Protein AF-A0A5R8QD10-F1 (afdb_monomer_lite)

pLDDT: mean 76.09, std 18.4, range [35.25, 94.44]

Structure (mmCIF, N/CA/C/O backbone):
data_AF-A0A5R8QD10-F1
#
_entry.id   AF-A0A5R8QD10-F1
#
loop_
_atom_site.group_PDB
_atom_site.id
_atom_site.type_symbol
_atom_site.label_atom_id
_atom_site.label_alt_id
_atom_site.label_comp_id
_atom_site.label_asym_id
_atom_site.label_entity_id
_atom_site.label_seq_id
_atom_site.pdbx_PDB_ins_code
_atom_site.Cartn_x
_atom_site.Cartn_y
_atom_site.Cartn_z
_atom_site.occupancy
_atom_site.B_iso_or_equiv
_atom_site.auth_seq_id
_atom_site.auth_comp_id
_atom_site.auth_asym_id
_atom_site.auth_atom_id
_atom_site.pdbx_PDB_model_num
ATOM 1 N N . MET A 1 1 ? 37.381 7.786 -35.714 1.00 55.94 1 MET A N 1
ATOM 2 C CA . MET A 1 1 ? 36.447 6.854 -35.044 1.00 55.94 1 MET A CA 1
ATOM 3 C C . MET A 1 1 ? 35.184 6.797 -35.889 1.00 55.94 1 MET A C 1
ATOM 5 O O . MET A 1 1 ? 34.637 7.857 -36.166 1.00 55.94 1 MET A O 1
ATOM 9 N N . THR A 1 2 ? 34.786 5.635 -36.410 1.00 69.06 2 THR A N 1
ATOM 10 C CA . THR A 1 2 ? 33.606 5.552 -37.290 1.00 69.06 2 THR A CA 1
ATOM 11 C C . THR A 1 2 ? 32.330 5.391 -36.457 1.00 69.06 2 THR A C 1
ATOM 13 O O . THR A 1 2 ? 32.376 4.736 -35.413 1.00 69.06 2 THR A O 1
ATOM 16 N N . PRO A 1 3 ? 31.180 5.927 -36.902 1.00 77.50 3 PRO A N 1
ATOM 17 C CA . PRO A 1 3 ? 29.898 5.752 -36.209 1.00 77.50 3 PRO A CA 1
ATOM 18 C C . PRO A 1 3 ? 29.560 4.278 -35.925 1.00 77.50 3 PRO A C 1
ATOM 20 O O . PRO A 1 3 ? 29.016 3.943 -34.881 1.00 77.50 3 PRO A O 1
ATOM 23 N N . ALA A 1 4 ? 29.976 3.372 -36.816 1.00 80.31 4 ALA A N 1
ATOM 24 C CA . ALA A 1 4 ? 29.790 1.930 -36.673 1.00 80.31 4 ALA A CA 1
ATOM 25 C C . ALA A 1 4 ? 30.630 1.281 -35.553 1.00 80.31 4 ALA A C 1
ATOM 27 O O . ALA A 1 4 ? 30.298 0.183 -35.106 1.00 80.31 4 ALA A O 1
ATOM 28 N N . ALA A 1 5 ? 31.736 1.898 -35.126 1.00 81.69 5 ALA A N 1
ATOM 29 C CA . ALA A 1 5 ? 32.486 1.445 -33.953 1.00 81.69 5 ALA A CA 1
ATOM 30 C C . ALA A 1 5 ? 31.768 1.876 -32.664 1.00 81.69 5 ALA A C 1
ATOM 32 O O . ALA A 1 5 ? 31.477 1.036 -31.825 1.00 81.69 5 ALA A O 1
ATOM 33 N N . ALA A 1 6 ? 31.340 3.141 -32.589 1.00 83.31 6 ALA A N 1
ATOM 34 C CA . ALA A 1 6 ? 30.608 3.672 -31.436 1.00 83.31 6 ALA A CA 1
ATOM 35 C C . ALA A 1 6 ? 29.274 2.943 -31.176 1.00 83.31 6 ALA A C 1
ATOM 37 O O . ALA A 1 6 ? 28.938 2.661 -30.031 1.00 83.31 6 ALA A O 1
ATOM 38 N N . ILE A 1 7 ? 28.536 2.578 -32.234 1.00 89.00 7 ILE A N 1
ATOM 39 C CA . ILE A 1 7 ? 27.292 1.797 -32.107 1.00 89.00 7 ILE A CA 1
ATOM 40 C C . ILE A 1 7 ? 27.567 0.384 -31.571 1.00 89.00 7 ILE A C 1
ATOM 42 O O . ILE A 1 7 ? 26.787 -0.129 -30.773 1.00 89.00 7 ILE A O 1
ATOM 46 N N . ARG A 1 8 ? 28.668 -0.254 -31.988 1.00 89.00 8 ARG A N 1
ATOM 47 C CA . ARG A 1 8 ? 29.041 -1.592 -31.500 1.00 89.00 8 AR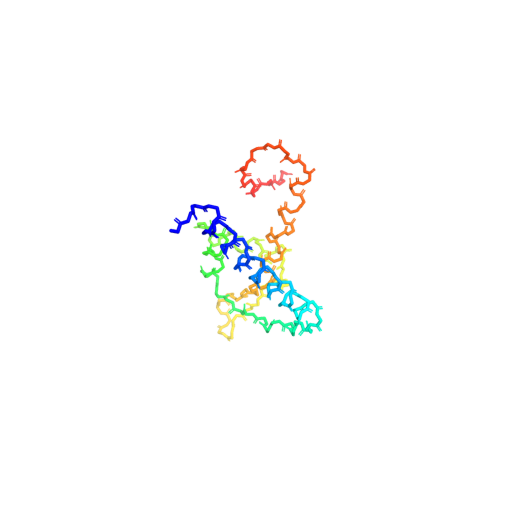G A CA 1
ATOM 48 C C . ARG A 1 8 ? 29.460 -1.567 -30.036 1.00 89.00 8 ARG A C 1
ATOM 50 O O . ARG A 1 8 ? 29.052 -2.453 -29.291 1.00 89.00 8 ARG A O 1
ATOM 57 N N . ASP A 1 9 ? 30.209 -0.548 -29.633 1.00 90.56 9 ASP A N 1
ATOM 58 C CA . ASP A 1 9 ? 30.634 -0.382 -28.244 1.00 90.56 9 ASP A CA 1
ATOM 59 C C . ASP A 1 9 ? 29.430 -0.120 -27.325 1.00 90.56 9 ASP A C 1
ATOM 61 O O . ASP A 1 9 ? 29.318 -0.738 -26.264 1.00 90.56 9 ASP A O 1
ATOM 65 N N . GLU A 1 10 ? 28.468 0.704 -27.757 1.00 89.81 10 GLU A N 1
ATOM 66 C CA . GLU A 1 10 ? 27.240 0.935 -26.985 1.00 89.81 10 GLU A CA 1
ATOM 67 C C . GLU A 1 10 ? 26.341 -0.310 -26.946 1.00 89.81 10 GLU A C 1
ATOM 69 O O . GLU A 1 10 ? 25.799 -0.647 -25.896 1.00 89.81 10 GLU A O 1
ATOM 74 N N . ALA A 1 11 ? 26.234 -1.063 -28.045 1.00 90.69 11 ALA A N 1
ATOM 75 C CA . ALA A 1 11 ? 25.501 -2.329 -28.052 1.00 90.69 11 ALA A CA 1
ATOM 76 C C . ALA A 1 11 ? 26.120 -3.362 -27.092 1.00 90.69 11 ALA A C 1
ATOM 78 O O . ALA A 1 11 ? 25.392 -4.063 -26.386 1.00 90.69 11 ALA A O 1
ATOM 79 N N . ALA A 1 12 ? 27.453 -3.437 -27.021 1.00 90.88 12 ALA A N 1
ATOM 80 C CA . ALA A 1 12 ? 28.156 -4.297 -26.070 1.00 90.88 12 ALA A CA 1
ATOM 81 C C . ALA A 1 12 ? 27.922 -3.848 -24.617 1.00 90.88 12 ALA A C 1
ATOM 83 O O . ALA A 1 12 ? 27.669 -4.679 -23.741 1.00 90.88 12 ALA A O 1
ATOM 84 N N . ARG A 1 13 ? 27.940 -2.533 -24.367 1.00 92.38 13 ARG A N 1
ATOM 85 C CA . ARG A 1 13 ? 27.650 -1.946 -23.053 1.00 92.38 13 ARG A CA 1
ATOM 86 C C . ARG A 1 13 ? 26.225 -2.255 -22.588 1.00 92.38 13 ARG A C 1
ATOM 88 O O . ARG A 1 13 ? 26.047 -2.682 -21.449 1.00 92.38 13 ARG A O 1
ATOM 95 N N . LEU A 1 14 ? 25.230 -2.074 -23.458 1.00 92.38 14 LEU A N 1
ATOM 96 C CA . LEU A 1 14 ? 23.825 -2.357 -23.152 1.00 92.38 14 LEU A CA 1
ATOM 97 C C . LEU A 1 14 ? 23.591 -3.845 -22.881 1.00 92.38 14 LEU A C 1
ATOM 99 O O . LEU A 1 14 ? 22.856 -4.188 -21.959 1.00 92.38 14 LEU A O 1
ATOM 103 N N . ARG A 1 15 ? 24.264 -4.733 -23.620 1.00 93.06 15 ARG A N 1
ATOM 104 C CA . ARG A 1 15 ? 24.170 -6.182 -23.397 1.00 93.06 15 ARG A CA 1
ATOM 105 C C . AR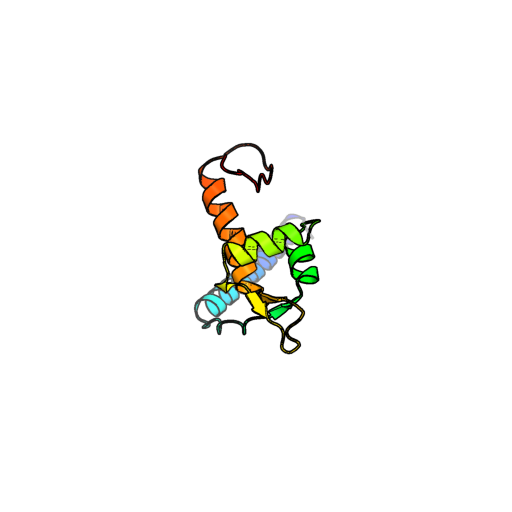G A 1 15 ? 24.710 -6.592 -22.027 1.00 93.06 15 ARG A C 1
ATOM 107 O O . ARG A 1 15 ? 24.038 -7.317 -21.308 1.00 93.06 15 ARG A O 1
ATOM 114 N N . LEU A 1 16 ? 25.844 -6.025 -21.611 1.00 91.88 16 LEU A N 1
ATOM 115 C CA . LEU A 1 16 ? 26.384 -6.240 -20.264 1.00 91.88 16 LEU A CA 1
ATOM 116 C C . LEU A 1 16 ? 25.442 -5.723 -19.160 1.00 91.88 16 LEU A C 1
ATOM 118 O O . LEU A 1 16 ? 25.412 -6.273 -18.060 1.00 91.88 16 LEU A O 1
ATOM 122 N N . GLN A 1 17 ? 24.696 -4.645 -19.417 1.00 90.81 17 GLN A N 1
ATOM 123 C CA . GLN A 1 17 ? 23.691 -4.148 -18.474 1.00 90.81 17 GLN A CA 1
ATOM 124 C C . GLN A 1 17 ? 22.467 -5.064 -18.401 1.00 90.81 17 GLN A C 1
ATOM 126 O O . GLN A 1 17 ? 21.972 -5.283 -17.299 1.00 90.81 17 GLN A O 1
ATOM 131 N N . ALA A 1 18 ? 22.017 -5.611 -19.533 1.00 89.62 18 ALA A N 1
ATOM 132 C CA . ALA A 1 18 ? 20.927 -6.582 -19.575 1.00 89.62 18 ALA A CA 1
ATOM 133 C C . ALA A 1 18 ? 21.282 -7.850 -18.781 1.00 89.62 18 ALA A C 1
ATOM 135 O O . ALA A 1 18 ? 20.559 -8.189 -17.851 1.00 89.62 18 ALA A O 1
ATOM 136 N N . ASP A 1 19 ? 22.457 -8.442 -19.023 1.00 89.12 19 ASP A N 1
ATOM 137 C CA . ASP A 1 19 ? 22.909 -9.645 -18.304 1.00 89.12 19 ASP A CA 1
ATOM 138 C C . ASP A 1 19 ? 22.986 -9.416 -16.778 1.00 89.12 19 ASP A C 1
ATOM 140 O O . ASP A 1 19 ? 22.696 -10.304 -15.977 1.00 89.12 19 ASP A O 1
ATOM 144 N N . ARG A 1 20 ? 23.358 -8.200 -16.345 1.00 85.19 20 ARG A N 1
ATOM 145 C CA . ARG A 1 20 ? 23.360 -7.825 -14.918 1.00 85.19 20 ARG A CA 1
ATOM 146 C C . ARG A 1 20 ? 21.957 -7.710 -14.330 1.00 85.19 20 ARG A C 1
ATOM 148 O O . ARG A 1 20 ? 21.791 -8.001 -13.150 1.00 85.19 20 ARG A O 1
ATOM 155 N N . LEU A 1 21 ? 20.988 -7.229 -15.105 1.00 80.56 21 LEU A N 1
ATOM 156 C CA . LEU A 1 21 ? 19.599 -7.126 -14.661 1.00 80.56 21 LEU A CA 1
ATOM 157 C C . LEU A 1 21 ? 18.955 -8.508 -14.563 1.00 80.56 21 LEU A C 1
ATOM 159 O O . LEU A 1 21 ? 18.294 -8.769 -13.562 1.00 80.56 21 LEU A O 1
ATOM 163 N N . ASP A 1 22 ? 19.221 -9.396 -15.520 1.00 81.75 22 ASP A N 1
ATOM 164 C CA . ASP A 1 22 ? 18.734 -10.779 -15.487 1.00 81.75 22 ASP A CA 1
ATOM 165 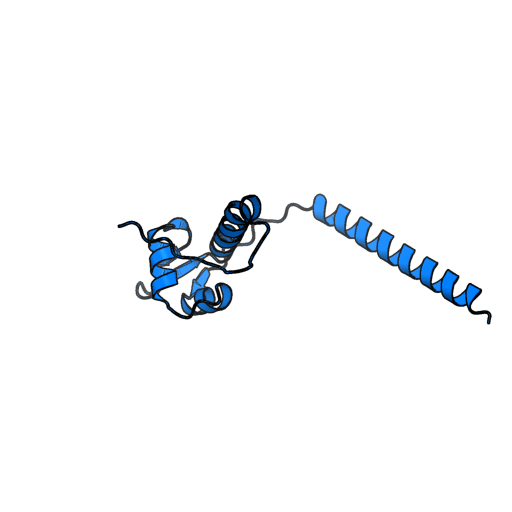C C . ASP A 1 22 ? 19.305 -11.533 -14.277 1.00 81.75 22 ASP A C 1
ATOM 167 O O . ASP A 1 22 ? 18.558 -12.119 -13.500 1.00 81.75 22 ASP A O 1
ATOM 171 N N . ALA A 1 23 ? 20.610 -11.402 -14.010 1.00 80.81 23 ALA A N 1
ATOM 172 C CA . ALA A 1 23 ? 21.224 -11.998 -12.821 1.00 80.81 23 ALA A CA 1
ATOM 173 C C . ALA A 1 23 ? 20.653 -11.449 -11.495 1.00 80.81 23 ALA A C 1
ATOM 175 O O . ALA A 1 23 ? 20.596 -12.166 -10.495 1.00 80.81 23 ALA A O 1
ATOM 176 N N . LEU A 1 24 ? 20.241 -10.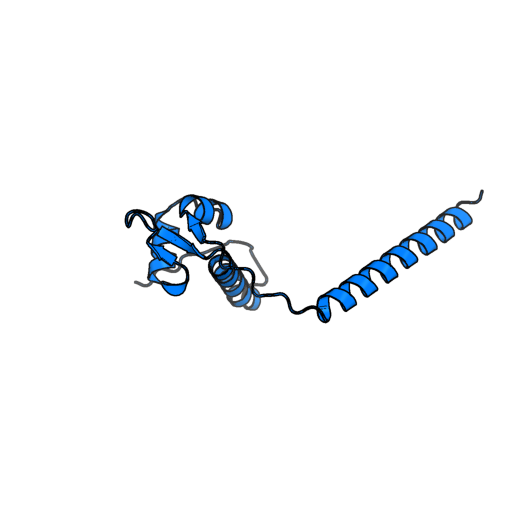175 -11.461 1.00 77.12 24 LEU A N 1
ATOM 177 C CA . LEU A 1 24 ? 19.559 -9.591 -10.301 1.00 77.12 24 LEU A CA 1
ATOM 178 C C . LEU A 1 24 ? 18.121 -10.099 -10.167 1.00 77.12 24 LEU A C 1
ATOM 180 O O . LEU A 1 24 ? 17.669 -10.307 -9.044 1.00 77.12 24 LEU A O 1
ATOM 184 N N . ALA A 1 25 ? 17.415 -10.294 -11.281 1.00 76.12 25 ALA A N 1
ATOM 185 C CA . ALA A 1 25 ? 16.076 -10.868 -11.287 1.00 76.12 25 ALA A CA 1
ATOM 186 C C . ALA A 1 25 ? 16.100 -12.311 -10.763 1.00 76.12 25 ALA A C 1
ATOM 188 O O . ALA A 1 25 ? 15.365 -12.610 -9.826 1.00 76.12 25 ALA A O 1
ATOM 189 N N . ASP A 1 26 ? 17.026 -13.145 -11.245 1.00 77.50 26 ASP A N 1
ATOM 190 C CA . ASP A 1 26 ? 17.223 -14.518 -10.755 1.00 77.50 26 ASP A CA 1
ATOM 191 C C . ASP A 1 26 ? 17.567 -14.553 -9.254 1.00 77.50 26 ASP A C 1
ATOM 193 O O . ASP A 1 26 ? 17.075 -15.395 -8.499 1.00 77.50 26 ASP A O 1
ATOM 197 N N . ALA A 1 27 ? 18.392 -13.608 -8.786 1.00 71.75 27 ALA A N 1
ATOM 198 C CA . ALA A 1 27 ? 18.734 -13.487 -7.368 1.00 71.75 27 ALA A CA 1
ATOM 199 C C . ALA A 1 27 ? 17.535 -13.074 -6.493 1.00 71.75 27 ALA A C 1
ATOM 201 O O . ALA A 1 27 ? 17.487 -13.427 -5.312 1.00 71.75 27 ALA A O 1
ATOM 202 N N . LEU A 1 28 ? 16.580 -12.328 -7.053 1.00 67.75 28 LEU A N 1
ATOM 203 C CA . LEU A 1 28 ? 15.352 -11.920 -6.370 1.00 67.75 28 LEU A CA 1
ATOM 204 C C . LEU A 1 28 ? 14.275 -13.010 -6.414 1.00 67.75 28 LEU A C 1
ATOM 206 O O . LEU A 1 28 ? 13.576 -13.177 -5.417 1.00 67.75 28 LEU A O 1
ATOM 210 N N . ASP A 1 29 ? 14.187 -13.783 -7.499 1.00 65.88 29 ASP A N 1
ATOM 211 C CA . ASP A 1 29 ? 13.235 -14.896 -7.645 1.00 65.88 29 ASP A CA 1
ATOM 212 C C . ASP A 1 29 ? 13.497 -16.030 -6.634 1.00 65.88 29 ASP A C 1
ATOM 214 O O . ASP A 1 29 ? 12.576 -16.734 -6.218 1.00 65.88 29 ASP A O 1
ATOM 218 N N . GLY A 1 30 ? 14.745 -16.185 -6.176 1.00 54.31 30 GLY A N 1
ATOM 219 C CA . GLY A 1 30 ? 15.120 -17.153 -5.139 1.00 54.31 30 GLY A CA 1
ATOM 220 C C . GLY A 1 30 ? 15.070 -16.627 -3.699 1.00 54.31 30 GLY A C 1
ATOM 221 O O . GLY A 1 30 ? 15.178 -17.417 -2.755 1.00 54.31 30 GLY A O 1
ATOM 222 N N . ALA A 1 31 ? 14.939 -15.314 -3.494 1.00 56.03 31 ALA A N 1
ATOM 223 C CA . ALA A 1 31 ? 14.955 -14.732 -2.159 1.00 56.03 31 ALA A CA 1
ATOM 224 C C . ALA A 1 31 ? 13.554 -14.823 -1.532 1.00 56.03 31 ALA A C 1
ATOM 226 O O . ALA A 1 31 ? 12.603 -14.271 -2.088 1.00 56.03 31 ALA A O 1
ATOM 227 N N . PRO A 1 32 ? 13.384 -15.455 -0.352 1.00 52.47 32 PRO A N 1
ATOM 228 C CA . PRO A 1 32 ? 12.130 -15.342 0.370 1.00 52.47 32 PRO A CA 1
ATOM 229 C C . PRO A 1 32 ? 11.944 -13.869 0.731 1.00 52.47 32 PRO A C 1
ATOM 231 O O . PRO A 1 32 ? 12.631 -13.337 1.607 1.00 52.47 32 PRO A O 1
ATOM 234 N N . ILE A 1 33 ? 11.025 -13.196 0.040 1.00 54.53 33 ILE A N 1
ATOM 235 C CA . ILE A 1 33 ? 10.565 -11.871 0.433 1.00 54.53 33 ILE A CA 1
ATOM 236 C C . ILE A 1 33 ? 9.888 -12.086 1.781 1.00 54.53 33 ILE A C 1
ATOM 238 O O . ILE A 1 33 ? 8.753 -12.563 1.850 1.00 54.53 33 ILE A O 1
ATOM 242 N N . ALA A 1 34 ? 10.617 -11.811 2.865 1.00 54.53 34 ALA A N 1
ATOM 243 C CA . ALA A 1 34 ? 10.042 -11.822 4.197 1.00 54.53 34 ALA A CA 1
ATOM 244 C C . ALA A 1 34 ? 8.765 -10.974 4.136 1.00 54.53 34 ALA A C 1
ATOM 246 O O . ALA A 1 34 ? 8.818 -9.874 3.570 1.00 54.53 34 ALA A O 1
ATOM 247 N N . PRO A 1 35 ? 7.619 -11.473 4.637 1.00 56.47 35 PRO A N 1
ATOM 248 C CA . PRO A 1 35 ? 6.390 -10.703 4.604 1.00 56.47 35 PRO A CA 1
ATOM 249 C C . PRO A 1 35 ? 6.684 -9.378 5.296 1.00 56.47 35 PRO A C 1
ATOM 251 O O . PRO A 1 35 ? 7.016 -9.356 6.481 1.00 56.47 35 PRO A O 1
ATOM 254 N N . ALA A 1 36 ? 6.661 -8.291 4.521 1.00 60.69 36 ALA A N 1
ATOM 255 C CA . ALA A 1 36 ? 6.959 -6.971 5.041 1.00 60.69 36 ALA A CA 1
ATOM 256 C C . ALA A 1 36 ? 6.035 -6.734 6.237 1.00 60.69 36 ALA A C 1
ATOM 258 O O . ALA A 1 36 ? 4.823 -6.941 6.123 1.00 60.69 36 ALA A O 1
ATOM 259 N N . GLU A 1 37 ? 6.605 -6.358 7.385 1.00 65.69 37 GLU A N 1
ATOM 260 C CA . GLU A 1 37 ? 5.805 -6.102 8.578 1.00 65.69 37 GLU A CA 1
ATOM 261 C C . GLU A 1 37 ? 4.653 -5.147 8.226 1.00 65.69 37 GLU A C 1
ATOM 263 O O . GLU A 1 37 ? 4.866 -4.166 7.493 1.00 65.69 37 GLU A O 1
ATOM 268 N N . PRO A 1 38 ? 3.423 -5.424 8.705 1.00 71.25 38 PRO A N 1
ATOM 269 C CA . PRO A 1 38 ? 2.260 -4.641 8.330 1.00 71.25 38 PRO A CA 1
ATOM 270 C C . PRO A 1 38 ? 2.499 -3.183 8.711 1.00 71.25 38 PRO A C 1
ATOM 272 O O . PRO A 1 38 ? 2.579 -2.810 9.884 1.00 71.25 38 PRO A O 1
ATOM 275 N N . THR A 1 39 ? 2.643 -2.345 7.687 1.00 88.38 39 THR A N 1
ATOM 276 C CA . THR A 1 39 ? 2.878 -0.918 7.869 1.00 88.38 39 THR A CA 1
ATOM 277 C C . THR A 1 39 ? 1.533 -0.250 8.116 1.00 88.38 39 THR A C 1
ATOM 279 O O . THR A 1 39 ? 0.769 0.012 7.185 1.00 88.38 39 THR A O 1
ATOM 282 N N . TRP A 1 40 ? 1.243 0.009 9.388 1.00 92.50 40 TRP A N 1
ATOM 283 C CA . TRP A 1 40 ? 0.014 0.654 9.835 1.00 92.50 40 TRP A CA 1
ATOM 284 C C . TRP A 1 40 ? 0.081 2.166 9.620 1.00 92.50 40 TRP A C 1
ATOM 286 O O . TRP A 1 40 ? 0.864 2.864 10.265 1.00 92.50 40 TRP A O 1
ATOM 296 N N . ILE A 1 41 ? -0.761 2.685 8.732 1.00 92.38 41 ILE A N 1
ATOM 297 C CA . ILE A 1 41 ? -0.810 4.106 8.372 1.00 92.38 41 ILE A CA 1
ATOM 298 C C . ILE A 1 41 ? -2.101 4.770 8.876 1.00 92.38 41 ILE A C 1
ATOM 300 O O . ILE A 1 41 ? -3.132 4.109 8.974 1.00 92.38 41 ILE A O 1
ATOM 304 N N . PRO A 1 42 ? -2.093 6.074 9.197 1.00 92.69 42 PRO A N 1
ATOM 305 C CA . PRO A 1 42 ? -3.311 6.791 9.569 1.00 92.69 42 PRO A CA 1
ATOM 306 C C . PRO A 1 42 ? -4.248 6.987 8.368 1.00 92.69 42 PRO A C 1
ATOM 308 O O . PRO A 1 42 ? -3.801 7.010 7.216 1.00 92.69 42 PRO A O 1
ATOM 311 N N . THR A 1 43 ? -5.533 7.225 8.643 1.00 91.12 43 THR A N 1
ATOM 312 C CA . THR A 1 43 ? -6.590 7.463 7.640 1.00 91.12 43 THR A CA 1
ATOM 313 C C . THR A 1 43 ? -6.197 8.506 6.594 1.00 91.12 43 THR A C 1
ATOM 315 O O . THR A 1 43 ? -6.295 8.239 5.399 1.00 91.12 43 THR A O 1
ATOM 318 N N . GLY A 1 44 ? -5.635 9.644 7.018 1.00 90.31 44 GLY A N 1
ATOM 319 C CA . GLY A 1 44 ? -5.190 10.699 6.100 1.00 90.31 44 GLY A CA 1
ATOM 320 C C . GLY A 1 44 ? -4.099 10.257 5.119 1.00 90.31 44 GLY A C 1
ATOM 321 O O . GLY A 1 44 ? -4.090 10.665 3.958 1.00 90.31 44 GLY A O 1
ATOM 322 N N . ARG A 1 45 ? -3.198 9.356 5.532 1.00 91.06 45 ARG A N 1
ATOM 323 C CA . ARG A 1 45 ? -2.185 8.804 4.622 1.00 91.06 45 ARG A CA 1
ATOM 324 C C . ARG A 1 45 ? -2.800 7.799 3.649 1.00 91.06 45 ARG A C 1
ATOM 326 O O . ARG A 1 45 ? -2.402 7.775 2.488 1.00 91.06 45 ARG A O 1
ATOM 333 N N . ALA A 1 46 ? -3.783 7.015 4.091 1.00 90.56 46 ALA A N 1
ATOM 334 C CA . ALA A 1 46 ? -4.534 6.126 3.208 1.00 90.56 46 ALA A CA 1
ATOM 335 C C . ALA A 1 46 ? -5.314 6.910 2.139 1.00 90.56 46 ALA A C 1
ATOM 337 O O . ALA A 1 46 ? -5.295 6.516 0.976 1.00 90.56 46 ALA A O 1
ATOM 338 N N . GLN A 1 47 ? -5.904 8.061 2.487 1.00 91.12 47 GLN A N 1
ATOM 339 C CA . GLN A 1 47 ? -6.558 8.943 1.512 1.00 91.12 47 GLN A CA 1
ATOM 340 C C . GLN A 1 47 ? -5.604 9.416 0.417 1.00 91.12 47 GLN A C 1
ATOM 342 O O . GLN A 1 47 ? -5.953 9.379 -0.759 1.00 91.12 47 GLN A O 1
ATOM 347 N N . GLN A 1 48 ? -4.387 9.818 0.792 1.00 88.44 48 GLN A N 1
ATOM 348 C CA . GLN A 1 48 ? -3.366 10.244 -0.167 1.00 88.44 48 GLN A CA 1
ATOM 349 C C . GLN A 1 48 ? -2.945 9.107 -1.105 1.00 88.44 48 GLN A C 1
ATOM 351 O O . GLN A 1 48 ? -2.787 9.333 -2.302 1.00 88.44 48 GLN A O 1
ATOM 356 N N . ILE A 1 49 ? -2.778 7.889 -0.576 1.00 86.75 49 ILE A N 1
ATOM 357 C CA . ILE A 1 49 ? -2.420 6.705 -1.377 1.00 86.75 49 ILE A CA 1
ATOM 358 C C . ILE A 1 49 ? -3.535 6.372 -2.368 1.00 86.75 49 ILE A C 1
ATOM 360 O O . ILE A 1 49 ? -3.266 6.147 -3.545 1.00 86.75 49 ILE A O 1
ATOM 364 N N . LEU A 1 50 ? -4.783 6.397 -1.902 1.00 84.12 50 LEU A N 1
ATOM 365 C CA . LEU A 1 50 ? -5.960 6.118 -2.720 1.00 84.12 50 LEU A CA 1
ATOM 366 C C . LEU A 1 50 ? -6.369 7.290 -3.622 1.00 84.12 50 LEU A C 1
ATOM 368 O O . LEU A 1 50 ? -7.248 7.125 -4.461 1.00 84.12 50 LEU A O 1
ATOM 372 N N . ARG A 1 51 ? -5.750 8.466 -3.453 1.00 86.19 51 ARG A N 1
ATOM 373 C CA . ARG A 1 51 ? -6.128 9.728 -4.109 1.00 86.19 51 ARG A CA 1
ATOM 374 C C . ARG A 1 51 ? -7.625 10.041 -3.972 1.00 86.19 51 ARG A C 1
ATOM 376 O O . ARG A 1 51 ? -8.256 10.510 -4.915 1.00 86.19 51 ARG A O 1
ATOM 383 N N . VAL A 1 52 ? -8.194 9.783 -2.793 1.00 85.44 52 VAL A N 1
ATOM 384 C CA . VAL A 1 52 ? -9.603 10.077 -2.490 1.00 85.44 52 VAL A CA 1
ATOM 385 C C . VAL A 1 52 ? -9.728 11.343 -1.653 1.00 85.44 52 VAL A C 1
ATOM 387 O O . VAL A 1 52 ? -8.996 11.546 -0.688 1.00 85.44 52 VAL A O 1
ATOM 390 N N . ASN A 1 53 ? -10.714 12.172 -1.990 1.00 83.00 53 ASN A N 1
ATOM 391 C CA . ASN A 1 53 ? -10.912 13.479 -1.354 1.00 83.00 53 ASN A CA 1
ATOM 392 C C . ASN A 1 53 ? -11.768 13.420 -0.077 1.00 83.00 53 ASN A C 1
ATOM 394 O O . ASN A 1 53 ? -11.964 14.437 0.579 1.00 83.00 53 ASN A O 1
ATOM 398 N N . SER A 1 54 ? -12.305 12.248 0.279 1.00 85.12 54 SER A N 1
ATOM 399 C CA . SER A 1 54 ? -13.239 12.086 1.397 1.00 85.12 54 SER A CA 1
ATOM 400 C C . SER A 1 54 ? -12.816 10.953 2.323 1.00 85.12 54 SER A C 1
ATOM 402 O O . SER A 1 54 ? -12.546 9.838 1.873 1.00 85.12 54 SER A O 1
ATOM 404 N N . GLU A 1 55 ? -12.787 11.225 3.630 1.00 85.06 55 GLU A N 1
ATOM 405 C CA . GLU A 1 55 ? -12.541 10.197 4.649 1.00 85.06 55 GLU A CA 1
ATOM 406 C C . GLU A 1 55 ? -13.676 9.168 4.679 1.00 85.06 55 GLU A C 1
ATOM 408 O O . GLU A 1 55 ? -13.437 7.992 4.942 1.00 85.06 55 GLU A O 1
ATOM 413 N N . SER A 1 56 ? -14.900 9.569 4.322 1.00 87.44 56 SER A N 1
ATOM 414 C CA . SER A 1 56 ? -16.066 8.683 4.232 1.00 87.44 56 SER A CA 1
ATOM 415 C C . SER A 1 56 ? -15.873 7.545 3.229 1.00 87.44 56 SER A C 1
ATOM 417 O O . SER A 1 56 ? -16.499 6.495 3.360 1.00 87.44 56 SER A O 1
ATOM 419 N N . THR A 1 57 ? -15.012 7.716 2.224 1.00 87.62 57 THR A N 1
ATOM 420 C CA . THR A 1 57 ? -14.636 6.619 1.320 1.00 87.62 57 THR A CA 1
ATOM 421 C C . THR A 1 57 ? -13.766 5.591 2.036 1.00 87.62 57 THR A C 1
ATOM 423 O O . THR A 1 57 ? -14.002 4.396 1.889 1.00 87.62 57 THR A O 1
ATOM 426 N N . ILE A 1 58 ? -12.829 6.037 2.877 1.00 88.25 58 ILE A N 1
ATOM 427 C CA . ILE A 1 58 ? -12.000 5.139 3.688 1.00 88.25 58 ILE A CA 1
ATOM 428 C C . ILE A 1 58 ? -12.859 4.391 4.707 1.00 88.25 58 ILE A C 1
ATOM 430 O O . ILE A 1 58 ? -12.730 3.178 4.822 1.00 88.25 58 ILE A O 1
ATOM 434 N N . TYR A 1 59 ? -13.778 5.073 5.396 1.00 89.88 59 TYR A N 1
ATOM 435 C CA . TYR A 1 59 ? -14.672 4.412 6.354 1.00 89.88 59 TYR A CA 1
ATOM 436 C C . TYR A 1 59 ? -15.547 3.343 5.695 1.00 89.88 59 TYR A C 1
ATOM 438 O O . TYR A 1 59 ? -15.614 2.230 6.203 1.00 89.88 59 TYR A O 1
ATOM 446 N N . ARG A 1 60 ? -16.120 3.622 4.517 1.00 90.06 60 ARG A N 1
ATOM 447 C CA . ARG A 1 60 ? -16.872 2.613 3.749 1.00 90.06 60 ARG A CA 1
ATOM 448 C C . ARG A 1 60 ? -16.005 1.427 3.323 1.00 90.06 60 ARG A C 1
ATOM 450 O O . ARG A 1 60 ? -16.487 0.298 3.307 1.00 90.06 60 ARG A O 1
ATOM 457 N N . MET A 1 61 ? -14.735 1.655 2.983 1.00 88.12 61 MET A N 1
ATOM 458 C CA . MET A 1 61 ? -13.802 0.557 2.705 1.00 88.12 61 MET A CA 1
ATOM 459 C C . MET A 1 61 ? -13.527 -0.278 3.957 1.00 88.12 61 MET A C 1
ATOM 461 O O . MET A 1 61 ? -13.523 -1.497 3.862 1.00 88.12 61 MET A O 1
ATOM 465 N N . ILE A 1 62 ? -13.349 0.357 5.118 1.00 91.06 62 ILE A N 1
ATOM 466 C CA . ILE A 1 62 ? -13.152 -0.333 6.401 1.00 91.06 62 ILE A CA 1
ATOM 467 C C . ILE A 1 62 ? -14.389 -1.154 6.783 1.00 91.06 62 ILE A C 1
ATOM 469 O O . ILE A 1 62 ? -14.247 -2.276 7.252 1.00 91.06 62 ILE A O 1
ATOM 473 N N . GLU A 1 63 ? -15.596 -0.632 6.564 1.00 90.81 63 GLU A N 1
ATOM 474 C CA . GLU A 1 63 ? -16.842 -1.370 6.815 1.00 90.81 63 GLU A CA 1
ATOM 475 C C . GLU A 1 63 ? -16.963 -2.625 5.941 1.00 90.81 63 GLU A C 1
ATOM 477 O O . GLU A 1 63 ? -17.405 -3.666 6.420 1.00 90.81 63 GLU A O 1
ATOM 482 N N . ARG A 1 64 ? -16.555 -2.539 4.669 1.00 89.88 64 ARG A N 1
ATOM 483 C CA . ARG A 1 64 ? -16.580 -3.672 3.727 1.00 89.88 64 ARG A CA 1
ATOM 484 C C . ARG A 1 64 ? -15.434 -4.661 3.947 1.00 89.88 64 ARG A C 1
ATOM 486 O O . ARG A 1 64 ? -15.604 -5.845 3.682 1.00 89.88 64 ARG A O 1
ATOM 493 N N . HIS A 1 65 ? -14.291 -4.167 4.413 1.00 91.19 65 HIS A N 1
ATOM 494 C CA . HIS A 1 65 ? -13.051 -4.919 4.591 1.00 91.19 65 HIS A CA 1
ATOM 495 C C . HIS A 1 65 ? -12.437 -4.625 5.967 1.00 91.19 65 HIS A C 1
ATOM 497 O O . HIS A 1 65 ? -11.408 -3.946 6.060 1.00 91.19 65 HIS A O 1
ATOM 503 N N . PRO A 1 66 ? -13.050 -5.095 7.067 1.00 91.38 66 PRO A N 1
ATOM 504 C CA . PRO A 1 66 ? -12.575 -4.796 8.417 1.00 91.38 66 PRO A CA 1
ATOM 505 C C . PRO A 1 66 ? -11.151 -5.312 8.678 1.00 91.38 66 PRO A C 1
ATOM 507 O O . PRO A 1 66 ? -10.443 -4.767 9.522 1.00 91.38 66 PRO A O 1
ATOM 510 N N . GLU A 1 67 ? -10.681 -6.310 7.926 1.00 91.06 67 GLU A N 1
ATOM 511 C CA . GLU A 1 67 ? -9.339 -6.884 8.028 1.00 91.06 67 GLU A CA 1
ATOM 512 C C . GLU A 1 67 ? -8.203 -5.921 7.654 1.00 91.06 67 GLU A C 1
ATOM 514 O O . GLU A 1 67 ? -7.040 -6.206 7.974 1.00 91.06 67 GLU A O 1
ATOM 519 N N . ILE A 1 68 ? -8.509 -4.809 6.972 1.00 91.81 68 ILE A N 1
ATOM 520 C CA . ILE A 1 68 ? -7.512 -3.803 6.579 1.00 91.81 68 ILE A CA 1
ATOM 521 C C . ILE A 1 68 ? -7.289 -2.748 7.651 1.00 91.81 68 ILE A C 1
ATOM 523 O O . ILE A 1 68 ? -6.396 -1.922 7.486 1.00 91.81 68 ILE A O 1
ATOM 527 N N . ALA A 1 69 ? -8.085 -2.724 8.720 1.00 93.38 69 ALA A N 1
ATOM 528 C CA . ALA A 1 69 ? -8.020 -1.655 9.699 1.00 93.38 69 ALA A CA 1
ATOM 529 C C . ALA A 1 69 ? -8.055 -2.154 11.139 1.00 93.38 69 ALA A C 1
ATOM 531 O O . ALA A 1 69 ? -8.622 -3.187 11.478 1.00 93.38 69 ALA A O 1
ATOM 532 N N . ARG A 1 70 ? -7.449 -1.362 12.017 1.00 93.25 70 ARG A N 1
ATOM 533 C CA . ARG A 1 70 ? -7.520 -1.539 13.465 1.00 93.25 70 ARG A CA 1
ATOM 534 C C . ARG A 1 70 ? -7.663 -0.192 14.148 1.00 93.25 70 ARG A C 1
ATOM 536 O O . ARG A 1 70 ? -7.305 0.848 13.591 1.00 93.25 70 ARG A O 1
ATOM 543 N N . ARG A 1 71 ? -8.135 -0.202 15.390 1.00 92.12 71 ARG A N 1
ATOM 544 C CA . ARG A 1 71 ? -8.071 0.991 16.236 1.00 92.12 71 ARG A CA 1
ATOM 545 C C . ARG A 1 71 ? -6.622 1.253 16.642 1.00 92.12 71 ARG A C 1
ATOM 547 O O . ARG A 1 71 ? -5.891 0.331 16.998 1.00 92.12 71 ARG A O 1
ATOM 554 N N . ALA A 1 72 ? -6.206 2.513 16.574 1.00 88.38 72 ALA A N 1
ATOM 555 C CA . ALA A 1 72 ? -4.948 2.960 17.152 1.00 88.38 72 ALA A CA 1
ATOM 556 C C . ALA A 1 72 ? -4.957 2.727 18.672 1.00 88.38 72 ALA A C 1
ATOM 558 O O . ALA A 1 72 ? -6.020 2.662 19.288 1.00 88.38 72 ALA A O 1
ATOM 559 N N . ALA A 1 73 ? -3.776 2.691 19.295 1.00 84.31 73 ALA A N 1
ATOM 560 C CA . ALA A 1 73 ? -3.640 2.496 20.744 1.00 84.31 73 ALA A CA 1
ATOM 561 C C . ALA A 1 73 ? -4.425 3.527 21.584 1.00 84.31 73 ALA A C 1
ATOM 563 O O . ALA A 1 73 ? -4.824 3.245 22.706 1.00 84.31 73 ALA A O 1
ATOM 564 N N . ASN A 1 74 ? -4.690 4.713 21.027 1.00 83.62 74 ASN A N 1
ATOM 565 C CA . ASN A 1 74 ? -5.481 5.763 21.668 1.00 83.62 74 ASN A CA 1
ATOM 566 C C . ASN A 1 74 ? -7.010 5.588 21.525 1.00 83.62 74 ASN A C 1
ATOM 568 O O . ASN A 1 74 ? -7.757 6.448 21.988 1.00 83.62 74 ASN A O 1
ATOM 572 N N . GLY A 1 75 ? -7.482 4.551 20.824 1.00 83.38 75 GLY A N 1
ATOM 573 C CA . GLY A 1 75 ? -8.898 4.232 20.592 1.00 83.38 75 GLY A CA 1
ATOM 574 C C . GLY A 1 75 ? -9.664 5.192 19.671 1.00 83.38 75 GLY A C 1
ATOM 575 O O . GLY A 1 75 ? -10.734 4.843 19.175 1.00 83.38 75 GLY A O 1
ATOM 576 N N . ARG A 1 76 ? -9.130 6.387 19.401 1.00 83.56 76 ARG A N 1
ATOM 577 C CA . ARG A 1 76 ? -9.830 7.452 18.664 1.00 83.56 76 ARG A CA 1
ATOM 578 C C . ARG A 1 76 ? -9.671 7.320 17.155 1.00 83.56 76 ARG A C 1
ATOM 580 O O . ARG A 1 76 ? -10.634 7.512 16.421 1.00 83.56 76 ARG A O 1
ATOM 587 N N . ASN A 1 77 ? -8.482 6.932 16.702 1.00 86.94 77 ASN A N 1
ATOM 588 C CA . ASN A 1 77 ? -8.144 6.933 15.280 1.00 86.94 77 ASN A CA 1
ATOM 589 C C . ASN A 1 77 ? -8.093 5.516 14.711 1.00 86.94 77 ASN A C 1
ATOM 591 O O . ASN A 1 77 ? -7.756 4.563 15.415 1.00 86.94 77 ASN A O 1
ATOM 595 N N . TRP A 1 78 ? -8.391 5.386 13.422 1.00 90.62 78 TRP A N 1
ATOM 596 C CA . TRP A 1 78 ? -8.147 4.154 12.683 1.00 90.62 78 TRP A CA 1
ATOM 597 C C . TRP A 1 78 ? -6.724 4.137 12.132 1.00 90.62 78 TRP A C 1
ATOM 599 O O . TRP A 1 78 ? -6.178 5.163 11.718 1.00 90.62 78 TRP A O 1
ATOM 609 N N . GLN A 1 79 ? -6.128 2.953 12.136 1.00 94.44 79 GLN A N 1
ATOM 610 C CA . GLN A 1 79 ? -4.910 2.646 11.407 1.00 94.44 79 GLN A CA 1
ATOM 611 C C . GLN A 1 79 ? -5.234 1.610 10.345 1.00 94.44 79 GLN A C 1
ATOM 613 O O . GLN A 1 79 ? -5.973 0.667 10.617 1.00 94.44 79 GLN A O 1
ATOM 618 N N . ILE A 1 80 ? -4.666 1.785 9.162 1.00 94.12 80 ILE A N 1
ATOM 619 C CA . ILE A 1 80 ? -4.918 0.952 7.995 1.00 94.12 80 ILE A CA 1
ATOM 620 C C . ILE A 1 80 ? -3.637 0.212 7.634 1.00 94.12 80 ILE A C 1
ATOM 622 O O . ILE A 1 80 ? -2.559 0.805 7.605 1.00 94.12 80 ILE A O 1
ATOM 626 N N . ASP A 1 81 ? -3.752 -1.081 7.380 1.00 93.56 81 ASP A N 1
ATOM 627 C CA . ASP A 1 81 ? -2.679 -1.910 6.857 1.00 93.56 81 ASP A CA 1
ATOM 628 C C . ASP A 1 81 ? -2.427 -1.523 5.396 1.00 93.56 81 ASP A C 1
ATOM 630 O O . ASP A 1 81 ? -3.258 -1.756 4.511 1.00 93.56 81 ASP A O 1
ATOM 634 N N . LYS A 1 82 ? -1.273 -0.900 5.142 1.00 91.19 82 LYS A N 1
ATOM 635 C CA . LYS A 1 82 ? -0.903 -0.422 3.809 1.00 91.19 82 LYS A CA 1
ATOM 636 C C . LYS A 1 82 ? -0.871 -1.552 2.775 1.00 91.19 82 LYS A C 1
ATOM 638 O O . LYS A 1 82 ? -1.284 -1.319 1.642 1.00 91.19 82 LYS A O 1
ATOM 643 N N . ALA A 1 83 ? -0.379 -2.738 3.128 1.00 89.31 83 ALA A N 1
ATOM 644 C CA . ALA A 1 83 ? -0.227 -3.829 2.167 1.00 89.31 83 ALA A CA 1
ATOM 645 C C . ALA A 1 83 ? -1.597 -4.351 1.724 1.00 89.31 83 ALA A C 1
ATOM 647 O O . ALA A 1 83 ? -1.861 -4.471 0.528 1.00 89.31 83 ALA A O 1
ATOM 648 N N . LYS A 1 84 ? -2.507 -4.559 2.680 1.00 90.31 84 LYS A N 1
ATOM 649 C CA . LYS A 1 84 ? -3.879 -4.987 2.375 1.00 90.31 84 LYS A CA 1
ATOM 650 C C . LYS A 1 84 ? -4.662 -3.926 1.606 1.00 90.31 84 LYS A C 1
ATOM 652 O O . LYS A 1 84 ? -5.419 -4.267 0.703 1.00 90.31 84 LYS A O 1
ATOM 657 N N . LEU A 1 85 ? -4.451 -2.646 1.920 1.00 90.19 85 LEU A N 1
ATOM 658 C CA . LEU A 1 85 ? -5.062 -1.541 1.180 1.00 90.19 85 LEU A CA 1
ATOM 659 C C . LEU A 1 85 ? -4.656 -1.547 -0.302 1.00 90.19 85 LEU A C 1
ATOM 661 O O . LEU A 1 85 ? -5.507 -1.365 -1.169 1.00 90.19 85 LEU A O 1
ATOM 665 N N . LEU A 1 86 ? -3.367 -1.763 -0.588 1.00 87.44 86 LEU A N 1
ATOM 666 C CA . LEU A 1 86 ? -2.860 -1.864 -1.959 1.00 87.44 86 LEU A CA 1
ATOM 667 C C . LEU A 1 86 ? -3.373 -3.131 -2.657 1.00 87.44 86 LEU A C 1
ATOM 669 O O . LEU A 1 86 ? -3.828 -3.048 -3.791 1.00 87.44 86 LEU A O 1
ATOM 673 N N . ALA A 1 87 ? -3.421 -4.268 -1.961 1.00 86.75 87 ALA A N 1
ATOM 674 C CA . ALA A 1 87 ? -3.971 -5.503 -2.521 1.00 86.75 87 ALA A CA 1
ATOM 675 C C . ALA A 1 87 ? -5.452 -5.364 -2.934 1.00 86.75 87 ALA A C 1
ATOM 677 O O . ALA A 1 87 ? -5.868 -5.921 -3.950 1.00 86.75 87 ALA A O 1
ATOM 678 N N . LEU A 1 88 ? -6.252 -4.595 -2.182 1.00 84.75 88 LEU A N 1
ATOM 679 C CA . LEU A 1 88 ? -7.637 -4.286 -2.563 1.00 84.75 88 LEU A CA 1
ATOM 680 C C . LEU A 1 88 ? -7.722 -3.417 -3.825 1.00 84.75 88 LEU A C 1
ATOM 682 O O . LEU A 1 88 ? -8.615 -3.628 -4.645 1.00 84.75 88 LEU A O 1
ATOM 686 N N . LEU A 1 89 ? -6.802 -2.462 -4.000 1.00 81.19 89 LEU A N 1
ATOM 687 C CA . LEU A 1 89 ? -6.726 -1.667 -5.229 1.00 81.19 89 LEU A CA 1
ATOM 688 C C . LEU A 1 89 ? -6.390 -2.531 -6.442 1.00 81.19 89 LEU A C 1
ATOM 690 O O . LEU A 1 89 ? -7.008 -2.367 -7.494 1.00 81.19 89 LEU A O 1
ATOM 694 N N . ASP A 1 90 ? -5.424 -3.433 -6.294 1.00 79.69 90 ASP A N 1
ATOM 695 C CA . ASP A 1 90 ? -4.981 -4.290 -7.389 1.00 79.69 90 ASP A CA 1
ATOM 696 C C . ASP A 1 90 ? -6.084 -5.275 -7.796 1.00 79.69 90 ASP A C 1
ATOM 698 O O . ASP A 1 90 ? -6.352 -5.436 -8.988 1.00 79.69 90 ASP A O 1
ATOM 702 N N . ARG A 1 91 ? -6.819 -5.841 -6.825 1.00 73.69 91 ARG A N 1
ATOM 703 C CA . ARG A 1 91 ? -7.991 -6.690 -7.101 1.00 73.69 91 ARG A CA 1
ATOM 704 C C . ARG A 1 91 ? -9.088 -5.930 -7.852 1.00 73.69 91 ARG A C 1
ATOM 706 O O . ARG A 1 91 ? -9.575 -6.417 -8.867 1.00 73.69 91 ARG A O 1
ATOM 713 N N . GLY A 1 92 ? -9.411 -4.709 -7.419 1.00 64.56 92 GLY A N 1
ATOM 714 C CA . GLY A 1 92 ? -10.404 -3.869 -8.097 1.00 64.56 92 GLY A CA 1
ATOM 715 C C . GLY A 1 92 ? -9.991 -3.426 -9.509 1.00 64.56 92 GLY A C 1
ATOM 716 O O . GLY A 1 92 ? -10.853 -3.097 -10.322 1.00 64.56 92 GLY A O 1
ATOM 717 N N . ARG A 1 93 ? -8.690 -3.422 -9.831 1.00 62.03 93 ARG A N 1
ATOM 718 C CA . ARG A 1 93 ? -8.193 -3.176 -11.197 1.00 62.03 93 ARG A CA 1
ATOM 719 C C . ARG A 1 93 ? -8.220 -4.430 -12.064 1.00 62.03 93 ARG A C 1
ATOM 721 O O . ARG A 1 93 ? -8.566 -4.317 -13.234 1.00 62.03 93 ARG A O 1
ATOM 728 N N . GLY A 1 94 ? -7.887 -5.594 -11.510 1.00 49.44 94 GLY A N 1
ATOM 729 C CA . GLY A 1 94 ? -7.935 -6.869 -12.232 1.00 49.44 94 GLY A CA 1
ATOM 730 C C . GLY A 1 94 ? -9.359 -7.269 -12.623 1.00 49.44 94 GLY A C 1
ATOM 731 O O . GLY A 1 94 ? -9.610 -7.583 -13.780 1.00 49.44 94 GLY A O 1
ATOM 732 N N . GLU A 1 95 ? -10.310 -7.146 -11.694 1.00 53.31 95 GLU A N 1
ATOM 733 C CA . GLU A 1 95 ? -11.720 -7.504 -11.930 1.00 53.31 95 GLU A CA 1
ATOM 734 C C . GLU A 1 95 ? -12.417 -6.573 -12.946 1.00 53.31 95 GLU A C 1
ATOM 736 O O . GLU A 1 95 ? -13.337 -6.995 -13.645 1.00 53.31 95 GLU A O 1
ATOM 741 N N . ASN A 1 96 ? -11.955 -5.324 -13.081 1.00 46.59 96 ASN A N 1
ATOM 742 C CA . ASN A 1 96 ? -12.479 -4.358 -14.056 1.00 46.59 96 ASN A CA 1
ATOM 743 C C . ASN A 1 96 ? -11.698 -4.340 -15.385 1.00 46.59 96 ASN A C 1
ATOM 745 O O . ASN A 1 96 ? -12.252 -3.986 -16.426 1.00 46.59 96 ASN A O 1
ATOM 749 N N . GLY A 1 97 ? -10.422 -4.737 -15.373 1.00 40.50 97 GLY A N 1
ATOM 750 C CA . GLY A 1 97 ? -9.557 -4.781 -16.555 1.00 40.50 97 GLY A CA 1
ATOM 751 C C . GLY A 1 97 ? -9.894 -5.911 -17.530 1.00 40.50 97 GLY A C 1
ATOM 752 O O . GLY A 1 97 ? -9.654 -5.768 -18.725 1.00 40.50 97 GLY A O 1
ATOM 753 N N . GLU A 1 98 ? -10.517 -6.994 -17.062 1.00 43.06 98 GLU A N 1
ATOM 754 C CA . GLU A 1 98 ? -10.996 -8.076 -17.937 1.00 43.06 98 GLU A CA 1
ATOM 755 C C . GLU A 1 98 ? -12.334 -7.755 -18.632 1.00 43.06 98 GLU A C 1
ATOM 757 O O . GLU A 1 98 ? -12.776 -8.515 -19.494 1.00 43.06 98 GLU A O 1
ATOM 762 N N . ARG A 1 99 ? -12.983 -6.625 -18.302 1.00 43.09 99 ARG A N 1
ATOM 763 C CA . ARG A 1 99 ? -14.297 -6.251 -18.862 1.00 43.09 99 ARG A CA 1
ATOM 764 C C . ARG A 1 99 ? -14.348 -4.976 -19.695 1.00 43.09 99 ARG A C 1
ATOM 766 O O . ARG A 1 99 ? -15.301 -4.836 -20.455 1.00 43.09 99 ARG A O 1
ATOM 773 N N . SER A 1 100 ? -13.356 -4.093 -19.628 1.00 39.97 100 SER A N 1
ATOM 774 C CA . SER A 1 100 ? -13.392 -2.835 -20.384 1.00 39.97 100 SER A CA 1
ATOM 775 C C . SER A 1 100 ? -12.066 -2.538 -21.065 1.00 39.97 100 SER A C 1
ATOM 777 O O . SER A 1 100 ? -11.214 -1.814 -20.556 1.00 39.97 100 SER A O 1
ATOM 779 N N . GLY A 1 101 ? -11.934 -3.036 -22.292 1.00 40.25 101 GLY A N 1
ATOM 780 C CA . GLY A 1 101 ? -11.099 -2.397 -23.299 1.00 40.25 101 GLY A CA 1
ATOM 781 C C . GLY A 1 101 ? -11.781 -1.137 -23.826 1.00 40.25 101 GLY A C 1
ATOM 782 O O . GLY A 1 101 ? -12.162 -1.129 -24.979 1.00 40.25 101 GLY A O 1
ATOM 783 N N . GLU A 1 102 ? -12.005 -0.129 -22.980 1.00 42.41 102 GLU A N 1
ATOM 784 C CA . GLU A 1 102 ? -12.209 1.282 -23.347 1.00 42.41 102 GLU A CA 1
ATOM 785 C C . GLU A 1 102 ? -12.553 2.086 -22.086 1.00 42.41 102 GLU A C 1
ATOM 787 O O . GLU A 1 102 ? -13.329 1.650 -21.240 1.00 42.41 102 GLU A O 1
ATOM 792 N N . SER A 1 103 ? -11.984 3.289 -21.996 1.00 39.22 103 SER A N 1
ATOM 793 C CA . SER A 1 103 ? -12.177 4.325 -20.969 1.00 39.22 103 SER A CA 1
ATOM 794 C C . SER A 1 103 ? -11.641 4.034 -19.555 1.00 39.22 103 SER A C 1
ATOM 796 O O . SER A 1 103 ? -12.243 3.361 -18.727 1.00 39.22 103 SER A O 1
ATOM 798 N N . GLY A 1 104 ? -10.496 4.655 -19.249 1.00 40.34 104 GLY A N 1
ATOM 799 C CA . GLY A 1 104 ? -9.959 4.808 -17.897 1.00 40.34 104 GLY A CA 1
ATOM 800 C C . GLY A 1 104 ? -10.756 5.808 -17.058 1.00 40.34 104 GLY A C 1
ATOM 801 O O . GLY A 1 104 ? -10.198 6.804 -16.598 1.00 40.34 104 GLY A O 1
ATOM 802 N N . GLU A 1 105 ? -12.041 5.541 -16.835 1.00 38.97 105 GLU A N 1
ATOM 803 C CA . GLU A 1 105 ? -12.799 6.176 -15.761 1.00 38.97 105 GLU A CA 1
ATOM 804 C C . GLU A 1 105 ? -12.826 5.237 -14.557 1.00 38.97 105 GLU A C 1
ATOM 806 O O . GLU A 1 105 ? -13.397 4.150 -14.577 1.00 38.97 105 GLU A O 1
ATOM 811 N N . CYS A 1 106 ? -12.163 5.658 -13.481 1.00 39.81 106 CYS A N 1
ATOM 812 C CA . CYS A 1 106 ? -12.200 4.978 -12.194 1.00 39.81 106 CYS A CA 1
ATOM 813 C C . CYS A 1 106 ? -13.586 5.198 -11.558 1.00 39.81 106 CYS A C 1
ATOM 815 O O . CYS A 1 106 ? -13.746 6.038 -10.671 1.00 39.81 106 CYS A O 1
ATOM 817 N N . LEU A 1 107 ? -14.600 4.474 -12.035 1.00 43.56 107 LEU A N 1
ATOM 818 C CA . LEU A 1 107 ? -15.936 4.431 -11.442 1.00 43.56 107 LEU A CA 1
ATOM 819 C C . LEU A 1 107 ? -15.935 3.464 -10.255 1.00 43.56 107 LEU A C 1
ATOM 821 O O . LEU A 1 107 ? -16.488 2.370 -10.287 1.00 43.56 107 LEU A O 1
ATOM 825 N N . LEU A 1 108 ? -15.319 3.888 -9.153 1.00 54.38 108 LEU A N 1
ATOM 826 C CA . LEU A 1 108 ? -15.731 3.388 -7.848 1.00 54.38 108 LEU A CA 1
ATOM 827 C C . LEU A 1 108 ? -17.031 4.109 -7.504 1.00 54.38 108 LEU A C 1
ATOM 829 O O . LEU A 1 108 ? -16.960 5.272 -7.115 1.00 54.38 108 LEU A O 1
ATOM 833 N N . LEU A 1 109 ? -18.177 3.439 -7.684 1.00 51.66 109 LEU A N 1
ATOM 834 C CA . LEU A 1 109 ? -19.427 3.540 -6.904 1.00 51.66 109 LEU A CA 1
ATOM 835 C C . LEU A 1 109 ? -20.631 3.081 -7.746 1.00 51.66 109 LEU A C 1
ATOM 837 O O . LEU A 1 109 ? -21.368 3.903 -8.283 1.00 51.66 109 LEU A O 1
ATOM 841 N N . GLU A 1 110 ? -20.907 1.779 -7.761 1.00 40.41 110 GLU A N 1
ATOM 842 C CA . GLU A 1 110 ? -22.289 1.326 -7.933 1.00 40.41 110 GLU A CA 1
ATOM 843 C C . GLU A 1 110 ? -22.907 1.139 -6.542 1.00 40.41 110 GLU A C 1
ATOM 845 O O . GLU A 1 110 ? -22.497 0.293 -5.742 1.00 40.41 110 GLU A O 1
ATOM 850 N N . SER A 1 111 ? -23.844 2.029 -6.220 1.00 35.25 111 SER A N 1
ATOM 851 C CA . SER A 1 111 ? -24.722 1.932 -5.054 1.00 35.25 111 SER A CA 1
ATOM 852 C C . SER A 1 111 ? -25.910 1.038 -5.420 1.00 35.25 111 SER A C 1
ATOM 854 O O . SER A 1 111 ? -26.575 1.344 -6.411 1.00 35.25 111 SER A O 1
ATOM 856 N N . PRO A 1 112 ? -26.239 -0.015 -4.652 1.00 41.81 112 PRO A N 1
ATOM 857 C CA . PRO A 1 112 ? -27.500 -0.715 -4.853 1.00 41.81 112 PRO A CA 1
ATOM 858 C C . PRO A 1 112 ? -28.663 0.143 -4.328 1.00 41.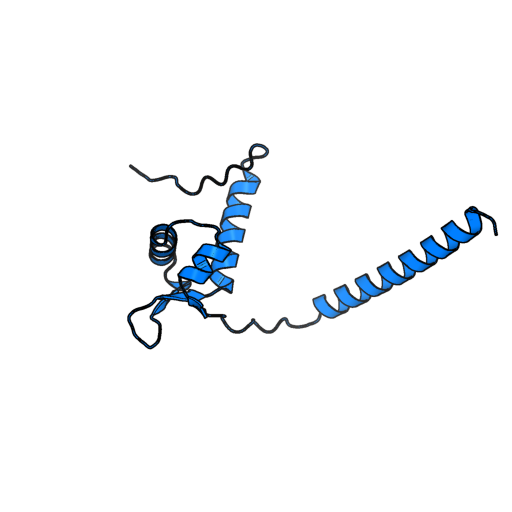81 112 PRO A C 1
ATOM 860 O O . PRO A 1 112 ? -28.546 0.784 -3.279 1.00 41.81 112 PRO A O 1
ATOM 863 N N . ARG A 1 113 ? -29.756 0.174 -5.096 1.00 40.66 113 ARG A N 1
ATOM 864 C CA . ARG A 1 113 ? -31.083 0.617 -4.645 1.00 40.66 113 ARG A CA 1
ATOM 865 C C . ARG A 1 113 ? -31.765 -0.487 -3.852 1.00 40.66 113 ARG A C 1
ATOM 867 O O . ARG A 1 113 ? -31.541 -1.664 -4.211 1.00 40.66 113 ARG A O 1
#

Radius of gyration: 22.48 Å; chains: 1; bounding box: 68×31×59 Å

Secondary structure (DSSP, 8-state):
--HHHHHHHHHHHHHHHHHHHHHHHHHHHTS--------EEEHHHHHHHHT-S-HHHHHHHHHH-GGGEEE-TTSSSEEEEHHHHHHHHHHHHHHHHTT-SS-----------

Foldseek 3Di:
DDPVVVVVVVVVVVVVVVVVVVVVVVVVVPDPPDPPPQDWAFLVVLCVVVVHPDSVVVVVVCVVPVVQWDQDPVNPTITGRPVVSVVVVVVLCVVVVVPDPDDPDPPPDDDDD

Sequence (113 aa):
MTPAAAIRDEAARLRLQADRLDALADALDGAPIAPAEPTWIPTGRAQQILRVNSESTIYRMIERHPEIARRAANGRNWQIDKAKLLALLDRGRGENGERSGESGECLLLESPR

=== Feature glossary ===
Key to the feature types in this record:

pLDDT. pLDDT is the predicted lDDT-Cα score: AlphaFold's confidence that the local environment of each residue (all inter-atomic distances within 15 Å) is correctly placed. It is a per-residue number between 0 and 100, with higher meaning more reliable.

Radius of gyration, Cα contacts, bounding box. The geometric summary reports three shape descriptors. Rg (radius of gyration) measures how spread out the Cα atoms are about their centre of mass; compact globular proteins have small Rg, elongated or unfolded ones large. Cα contacts (<8 Å, |i−j|>4) count long-range residue pairs in spatial proximity — high for tightly packed folds, near zero for rods or random coil. The bounding-box extents give the protein's footprint along x, y, z in Å.

Backbone torsions (φ/ψ). Backbone dihedral angles. Every residue except chain termini has a φ (preceding-C → N → Cα → C) and a ψ (N → Cα → C → next-N). They are reported in degrees following the IUPAC sign convention. Secondary structure is essentially a statement about which (φ, ψ) basin each residue occupies.

Contact-map, Ramachandran, and PAE plots. Plot images: a contact map (which residues are close in 3D, as an N×N binary image), a Ramachandran scatter (backbone torsion angles, revealing secondary-structure composition at a glance), and — for AlphaFold structures — a PAE heatmap (pairwise prediction confidence).

Predicted aligned error. Predicted Aligned Error (PAE) is an AlphaFold confidence matrix: entry (i, j) is the expected error in the position of residue j, in ångströms, when the prediction is superimposed on the true structure at residue i. Low PAE within a block of residues means that block is internally rigid and well-predicted; high PAE between two blocks means their relative placement is uncertain even if each block individually is confident.

Secondary structure (3-state, P-SEA). Three-state secondary structure (P-SEA) collapses the eight DSSP classes into helix (a), strand (b), and coil (c). P-SEA assigns these from Cα geometry alone — distances and angles — without requiring backbone oxygens, so it works on any Cα trace.

Solvent-accessible surface area. Solvent-accessible surface area (SASA) is the area in Å² traced out by the centre of a 1.4 Å probe sphere (a w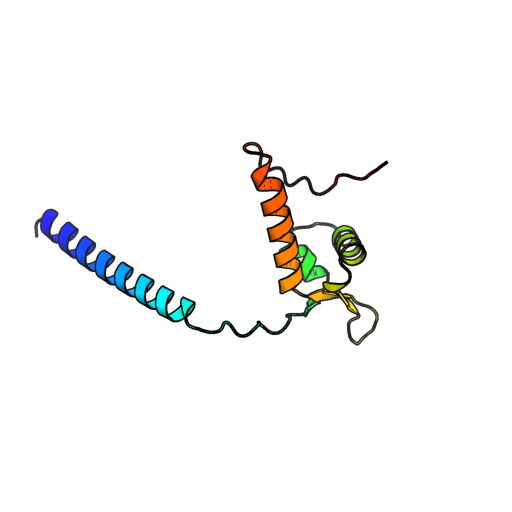ater molecule) rolled over the protein's van der Waals surface (Shrake–Rupley / Lee–Richards construction). Buried residues have near-zero SASA; fully exposed residues can exceed 200 Å². The total SASA scales roughly with the number of surface residues.

Foldseek 3Di. The Foldseek 3Di string encodes local tertiary geometry as a 20-letter alphabet — one character per residue — derived from the relative positions of nearby Cα atoms. Unlike the amino-acid sequence, 3Di is a direct function of the 3D structure, so two proteins with the same fold have similar 3Di strings even at low sequence identity.

B-factor. For experimental (PDB) structures, the B-factor (temperature factor) quantifies the positional spread of each atom in the crystal — a combination of thermal vibration and static disorder — in units of Å². High B-factors mark flexible loops or poorly resolved regions; low B-factors mark the rigid, well-ordered core.

mmCIF coordinates. The mmCIF block holds the 3D Cartesian coordinates of each backbone atom (N, Cα, C, O) in ångströms. mmCIF is the PDB's canonical archive format — a tagged-loop text representation of the atomic model.

InterPro / GO / CATH / organism. Functional annotations link the protein to curated databases. InterPro entries identify conserved domains and families by matching the sequence against member-database signatures (Pfam, PROSITE, CDD, …). Gene Ontology (GO) terms describe molecular function, biological process, and cellular component in a controlled vocabulary. CATH places the structure in a hierarchical fold classification (Class/Architecture/Topology/Homologous-superfamily). The organism is the source species.

Rendered structure images. Structure images are PyMOL renders from six orthogonal camera directions. Cartoon representation draws helices as coils and strands as arrows; sticks shows the backbone as bonds; surface shows the solvent-excluded envelope. Rainbow coloring maps sequence position to hue (blue→red, N→C); chain coloring assigns a distinct color per polypeptide.

Sequence. This is the polypeptide sequence — one letter per residue, N-terminus first. Length ranges from a few dozen residues for small domains to over a thousand for large multi-domain proteins.

Secondary structure (8-state, DSSP). The SS8 string is DSSP's per-residue secondary-structure call. α-helix (H) means an i→i+4 H-bond ladder; β-strand (E) means the residue participates in a β-sheet; 3₁₀ (G) and π (I) are tighter and wider helices; T/S are turns/bends; '-' is loop.

Nearest PDB structures. Structural nearest neighbors (via Foldseek easy-search vs the PDB). Reported per hit: target PDB id, E-value, and alignment TM-score. A TM-score above ~0.5 is the conventional threshold for 'same fold'.